Protein AF-A0A958PFR4-F1 (afdb_monomer_lite)

Secondary structure (DSSP, 8-st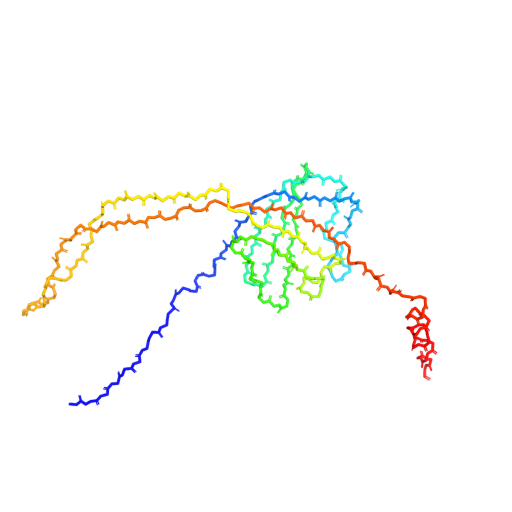ate):
-------------S---EEEEEEEEESS-EEEEETTEEEEEE-SEEEEEEEEEETTEEEEEEEESEEEEEEEE-SS-----SSEEEEE-HHHH-BSSEEEEEEEEEEEEEEEEEEEEEEEEEEETTEEEEEEEEEEEEEEEEEEEEEEEEEPPP---SSHHHHHHHHHHHTT---

pLDDT: mean 72.0, std 16.1, range [31.59, 88.44]

Sequence (175 aa):
MKKLLVGVLLLFSMGCKTTLNGVLNVVDDTQVTHNGHPLMNLSAGLFETRIEIKRQAISISVKDGSPQSVEFKTNEKIDLPENGDFRLSQSQTGLNYDIKGAIHTDREEVDRYWDWESCPISDGPYGPRWGRQRVLVVEYHTERSVSMDFVSSPVSFESQEEWNSVQRHIDGFCF

Foldseek 3Di:
DDDDDDDDDDPPPPQPFDKAKAKEAEQAFDFKDALNHTQDTDHGDIWTWMWTFGQFKIKIWTDDVDIGIDIFGFPHGDDDDPWFKDWDDCNGGSIQWIKIKTKDFPDKDKDWDWDWDWDFPDQDPVGTDIDIDIDTDIDIDTHMHMYMYTHRDPPDPVDPVVVVVVVVVVVVPDD

Structure (mmCIF, N/CA/C/O backbone):
data_AF-A0A958PFR4-F1
#
_entry.id   AF-A0A958PFR4-F1
#
loop_
_atom_site.group_PDB
_atom_site.id
_atom_site.type_symbol
_atom_site.label_atom_id
_atom_site.label_alt_id
_atom_site.label_comp_id
_atom_site.label_asym_id
_atom_site.label_entity_id
_atom_site.label_seq_id
_atom_site.pdbx_PDB_ins_code
_atom_site.Cartn_x
_atom_site.Cartn_y
_atom_site.Cartn_z
_atom_site.occupancy
_atom_site.B_iso_or_equiv
_atom_site.auth_seq_id
_atom_site.auth_comp_id
_atom_site.auth_asym_id
_atom_site.auth_atom_id
_atom_site.pdbx_PDB_model_num
ATOM 1 N N . MET A 1 1 ? 37.997 -33.759 -21.706 1.00 42.16 1 MET A N 1
ATOM 2 C CA . MET A 1 1 ? 37.576 -33.742 -20.288 1.00 42.16 1 MET A CA 1
ATOM 3 C C . MET A 1 1 ? 36.140 -33.231 -20.247 1.00 42.16 1 MET A C 1
ATOM 5 O O . MET A 1 1 ? 35.877 -32.199 -20.843 1.00 42.16 1 MET A O 1
ATOM 9 N N . LYS A 1 2 ? 35.199 -34.005 -19.688 1.00 49.62 2 LYS A N 1
ATOM 10 C CA . LYS A 1 2 ? 33.773 -33.645 -19.533 1.00 49.62 2 LYS A CA 1
ATOM 11 C C . LYS A 1 2 ? 33.499 -33.266 -18.071 1.00 49.62 2 LYS A C 1
ATOM 13 O O . LYS A 1 2 ? 34.153 -33.844 -17.204 1.00 49.62 2 LYS A O 1
ATOM 18 N N . LYS A 1 3 ? 32.429 -32.471 -17.871 1.00 42.88 3 LYS A N 1
ATOM 19 C CA . LYS A 1 3 ? 31.759 -32.008 -16.625 1.00 42.88 3 LYS A CA 1
ATOM 20 C C . LYS A 1 3 ? 32.187 -30.580 -16.218 1.00 42.88 3 LYS A C 1
ATOM 22 O O . LYS A 1 3 ? 33.366 -30.286 -16.293 1.00 42.88 3 LYS A O 1
ATOM 27 N N . LEU A 1 4 ? 31.320 -29.656 -15.795 1.00 34.28 4 LEU A N 1
ATOM 28 C CA . LEU A 1 4 ? 29.937 -29.761 -15.318 1.00 34.28 4 LEU A CA 1
ATOM 29 C C . LEU A 1 4 ? 29.240 -28.385 -15.449 1.00 34.28 4 LEU A C 1
ATOM 31 O O . LEU A 1 4 ? 29.865 -27.345 -15.282 1.00 34.28 4 LEU A O 1
ATOM 35 N N . LEU A 1 5 ? 27.950 -28.426 -15.763 1.00 47.12 5 LEU A N 1
ATOM 36 C CA . LEU A 1 5 ? 27.003 -27.330 -15.950 1.00 47.12 5 LEU A CA 1
ATOM 37 C C . LEU A 1 5 ? 26.297 -27.075 -14.607 1.00 47.12 5 LEU A C 1
ATOM 39 O O . LEU A 1 5 ? 25.553 -27.954 -14.196 1.00 47.12 5 LEU A O 1
ATOM 43 N N . VAL A 1 6 ? 26.542 -25.948 -13.923 1.00 37.56 6 VAL A N 1
ATOM 44 C CA . VAL A 1 6 ? 25.764 -25.400 -12.776 1.00 37.56 6 VAL A CA 1
ATOM 45 C C . VAL A 1 6 ? 26.184 -23.927 -12.622 1.00 37.56 6 VAL A C 1
ATOM 47 O O . VAL A 1 6 ? 27.375 -23.658 -12.603 1.00 37.56 6 VAL A O 1
ATOM 50 N N . GLY A 1 7 ? 25.346 -22.904 -12.510 1.00 32.97 7 GLY A N 1
ATOM 51 C CA . GLY A 1 7 ? 23.901 -22.806 -12.439 1.00 32.97 7 GLY A CA 1
ATOM 52 C C . GLY A 1 7 ? 23.536 -21.318 -12.405 1.00 32.97 7 GLY A C 1
ATOM 53 O O . GLY A 1 7 ? 24.246 -20.497 -11.827 1.00 32.97 7 GLY A O 1
ATOM 54 N N . VAL A 1 8 ? 22.435 -20.993 -13.073 1.00 47.47 8 VAL A N 1
ATOM 55 C CA . VAL A 1 8 ? 21.628 -19.786 -12.870 1.00 47.47 8 VAL A CA 1
ATOM 56 C C . VAL A 1 8 ? 21.349 -19.622 -11.371 1.00 47.47 8 VAL A C 1
ATOM 58 O O . VAL A 1 8 ? 20.949 -20.611 -10.769 1.00 47.47 8 VAL A O 1
ATOM 61 N N . LEU A 1 9 ? 21.504 -18.422 -10.791 1.00 31.59 9 LEU A N 1
ATOM 62 C CA . LEU A 1 9 ? 20.522 -17.844 -9.853 1.00 31.59 9 LEU A CA 1
ATOM 63 C C . LEU A 1 9 ? 20.901 -16.423 -9.371 1.00 31.59 9 LEU A C 1
ATOM 65 O O . LEU A 1 9 ? 21.830 -16.233 -8.594 1.00 31.59 9 LEU A O 1
ATOM 69 N N . LEU A 1 10 ? 20.103 -15.449 -9.820 1.00 36.94 10 LEU A N 1
ATOM 70 C CA . LEU A 1 10 ? 19.455 -14.404 -9.011 1.00 36.94 10 LEU A CA 1
ATOM 71 C C . LEU A 1 10 ? 20.284 -13.728 -7.897 1.00 36.94 10 LEU A C 1
ATOM 73 O O . LEU A 1 10 ? 20.177 -14.087 -6.728 1.00 36.94 10 LEU A O 1
ATOM 77 N N . LEU A 1 11 ? 20.968 -12.630 -8.234 1.00 34.88 11 LEU A N 1
ATOM 78 C CA . LEU A 1 11 ? 21.381 -11.600 -7.263 1.00 34.88 11 LEU A CA 1
ATOM 79 C C . LEU A 1 11 ? 20.481 -10.349 -7.320 1.00 34.88 11 LEU A C 1
ATOM 81 O O . LEU A 1 11 ? 20.916 -9.243 -7.019 1.00 34.88 11 LEU A O 1
ATOM 85 N N . PHE A 1 12 ? 19.194 -10.522 -7.636 1.00 35.22 12 PHE A N 1
ATOM 86 C CA . PHE A 1 12 ? 18.165 -9.535 -7.289 1.00 35.22 12 PHE A CA 1
ATOM 87 C C . PHE A 1 12 ? 17.681 -9.796 -5.859 1.00 35.22 12 PHE A C 1
ATOM 89 O O . PHE A 1 12 ? 16.563 -10.241 -5.625 1.00 35.22 12 PHE A O 1
ATOM 96 N N . SER A 1 13 ? 18.551 -9.559 -4.879 1.00 33.41 13 SER A N 1
ATOM 97 C CA . SER A 1 13 ? 18.154 -9.496 -3.467 1.00 33.41 13 SER A CA 1
ATOM 98 C C . SER A 1 13 ? 18.436 -8.121 -2.868 1.00 33.41 13 SER A C 1
ATOM 100 O O . SER A 1 13 ? 18.738 -8.000 -1.683 1.00 33.41 13 SER A O 1
ATOM 102 N N . MET A 1 14 ? 18.322 -7.068 -3.678 1.00 38.81 14 MET A N 1
ATOM 103 C CA . MET A 1 14 ? 17.924 -5.771 -3.148 1.00 38.81 14 MET A CA 1
ATOM 104 C C . MET A 1 14 ? 16.424 -5.872 -2.916 1.00 38.81 14 MET A C 1
ATOM 106 O O . MET A 1 14 ? 15.650 -5.850 -3.866 1.00 38.81 14 MET A O 1
ATOM 110 N N . GLY A 1 15 ? 16.021 -6.107 -1.666 1.00 44.91 15 GLY A N 1
ATOM 111 C CA . GLY A 1 15 ? 14.609 -6.114 -1.302 1.00 44.91 15 GLY A CA 1
ATOM 112 C C . GLY A 1 15 ? 14.001 -4.788 -1.735 1.00 44.91 15 GLY A C 1
ATOM 113 O O . GLY A 1 15 ? 14.316 -3.761 -1.136 1.00 44.91 15 GLY A O 1
ATOM 114 N N . CYS A 1 16 ? 13.207 -4.810 -2.808 1.00 57.12 16 CYS A N 1
ATOM 115 C CA . CYS A 1 16 ? 12.512 -3.644 -3.322 1.00 57.12 16 CYS A CA 1
ATOM 116 C C . CYS A 1 16 ? 11.706 -3.045 -2.173 1.00 57.12 16 CYS A C 1
ATOM 118 O O . CYS A 1 16 ? 10.722 -3.628 -1.717 1.00 57.12 16 CYS A O 1
ATOM 120 N N . LYS A 1 17 ? 12.168 -1.902 -1.661 1.00 66.38 17 LYS A N 1
ATOM 121 C CA . LYS A 1 17 ? 11.347 -1.048 -0.817 1.00 66.38 17 LYS A CA 1
ATOM 122 C C . LYS A 1 17 ? 10.265 -0.498 -1.737 1.00 66.38 17 LYS A C 1
ATOM 124 O O . LYS A 1 17 ? 10.522 0.431 -2.499 1.00 66.38 17 LYS A O 1
ATOM 129 N N . THR A 1 18 ? 9.079 -1.083 -1.680 1.00 75.69 18 THR A N 1
ATOM 130 C CA . THR A 1 18 ? 7.932 -0.577 -2.432 1.00 75.69 18 THR A CA 1
ATOM 131 C C . THR A 1 18 ? 7.288 0.526 -1.609 1.00 75.69 18 THR A C 1
ATOM 133 O O . THR A 1 18 ? 6.953 0.318 -0.442 1.00 75.69 18 THR A O 1
ATOM 136 N N . THR A 1 19 ? 7.172 1.715 -2.199 1.00 82.62 19 THR A N 1
ATOM 137 C CA . THR A 1 19 ? 6.469 2.853 -1.597 1.00 82.62 19 THR A CA 1
ATOM 138 C C . THR A 1 19 ? 5.269 3.176 -2.471 1.00 82.62 19 THR A C 1
ATOM 140 O O . THR A 1 19 ? 5.438 3.406 -3.665 1.00 82.62 19 THR A O 1
ATOM 143 N N . LEU A 1 20 ? 4.078 3.173 -1.880 1.00 82.94 20 LEU A N 1
ATOM 144 C CA . LEU A 1 20 ? 2.814 3.476 -2.548 1.00 82.94 20 LEU A CA 1
ATOM 145 C C . LEU A 1 20 ? 2.202 4.695 -1.865 1.00 82.94 20 LEU A C 1
ATOM 147 O O . LEU A 1 20 ? 2.102 4.725 -0.639 1.00 82.94 20 LEU A O 1
ATOM 151 N N . ASN A 1 21 ? 1.822 5.706 -2.641 1.00 86.88 21 ASN A N 1
ATOM 152 C CA . ASN A 1 21 ? 1.059 6.845 -2.129 1.00 86.88 21 ASN A CA 1
ATOM 153 C C . ASN A 1 21 ? -0.411 6.654 -2.501 1.00 86.88 21 ASN A C 1
ATOM 155 O O . ASN A 1 21 ? -0.717 6.000 -3.496 1.00 86.88 21 ASN A O 1
ATOM 159 N N . GLY A 1 22 ? -1.326 7.224 -1.730 1.00 86.56 22 GLY A N 1
ATOM 160 C CA . GLY A 1 22 ? -2.734 7.070 -2.035 1.00 86.56 22 GLY A CA 1
ATOM 161 C C . GLY A 1 22 ? -3.667 7.659 -0.998 1.00 86.56 22 GLY A C 1
ATOM 162 O O . GLY A 1 22 ? -3.311 8.619 -0.312 1.00 86.56 22 GLY A O 1
ATOM 163 N N . VAL A 1 23 ? -4.863 7.081 -0.895 1.00 86.38 23 VAL A N 1
ATOM 164 C CA . VAL A 1 23 ? -5.926 7.562 -0.006 1.00 86.38 23 VAL A CA 1
ATOM 165 C C . VAL A 1 23 ? -6.384 6.443 0.922 1.00 86.38 23 VAL A C 1
ATOM 167 O O . VAL A 1 23 ? -6.696 5.340 0.477 1.00 86.38 23 VAL A O 1
ATOM 170 N N . LEU A 1 24 ? -6.425 6.747 2.216 1.00 85.88 24 LEU A N 1
ATOM 171 C CA . LEU A 1 24 ? -7.035 5.912 3.241 1.00 85.88 24 LEU A CA 1
ATOM 172 C C . LEU A 1 24 ? -8.397 6.503 3.593 1.00 85.88 24 LEU A C 1
ATOM 174 O O . LEU A 1 24 ? -8.486 7.671 3.973 1.00 85.88 24 LEU A O 1
ATOM 178 N N . ASN A 1 25 ? -9.436 5.690 3.487 1.00 87.25 25 ASN A N 1
ATOM 179 C CA . ASN A 1 25 ? -10.781 6.047 3.895 1.00 87.25 25 ASN A CA 1
ATOM 180 C C . ASN A 1 25 ? -11.120 5.366 5.227 1.00 87.25 25 ASN A C 1
ATOM 182 O O . ASN A 1 25 ? -10.978 4.153 5.393 1.00 87.25 25 ASN A O 1
ATOM 186 N N . VAL A 1 26 ? -11.533 6.173 6.199 1.00 84.94 26 VAL A N 1
ATOM 187 C CA . VAL A 1 26 ? -11.916 5.735 7.541 1.00 84.94 26 VAL A CA 1
ATOM 188 C C . VAL A 1 26 ? -13.390 6.055 7.715 1.00 84.94 26 VAL A C 1
ATOM 190 O O . VAL A 1 26 ? -13.781 7.219 7.725 1.00 84.94 26 VAL A O 1
ATOM 193 N N . VAL A 1 27 ? -14.212 5.013 7.817 1.00 80.88 27 VAL A N 1
ATOM 194 C CA . VAL A 1 27 ? -15.673 5.160 7.884 1.00 80.88 27 VAL A CA 1
ATOM 195 C C . VAL A 1 27 ? -16.120 5.663 9.257 1.00 80.88 27 VAL A C 1
ATOM 197 O O . VAL A 1 27 ? -16.962 6.552 9.329 1.00 80.88 27 VAL A O 1
ATOM 200 N N . ASP A 1 28 ? -15.512 5.139 10.324 1.00 79.56 28 ASP A N 1
ATOM 201 C CA . ASP A 1 28 ? -15.849 5.440 11.717 1.00 79.56 28 ASP A CA 1
ATOM 202 C C . ASP A 1 28 ? -14.586 5.750 12.530 1.00 79.56 28 ASP A C 1
ATOM 204 O O . ASP A 1 28 ? -13.514 5.200 12.255 1.00 79.56 28 ASP A O 1
ATOM 208 N N . ASP A 1 29 ? -14.719 6.585 13.567 1.00 84.00 29 ASP A N 1
ATOM 209 C CA . ASP A 1 29 ? -13.629 6.903 14.496 1.00 84.00 29 ASP A CA 1
ATOM 210 C C . ASP A 1 29 ? -12.996 5.615 15.046 1.00 84.00 29 ASP A C 1
ATOM 212 O O . ASP A 1 29 ? -13.640 4.802 15.714 1.00 84.00 29 ASP A O 1
ATOM 216 N N . THR A 1 30 ? -11.712 5.427 14.754 1.00 83.94 30 THR A N 1
ATOM 217 C CA . THR A 1 30 ? -11.020 4.152 14.921 1.00 83.94 30 THR A CA 1
ATOM 218 C C . THR A 1 30 ? -9.698 4.327 15.662 1.00 83.94 30 THR A C 1
ATOM 220 O O . THR A 1 30 ? -8.848 5.140 15.299 1.00 83.94 30 THR A O 1
ATOM 223 N N . GLN A 1 31 ? -9.479 3.490 16.679 1.00 87.88 31 GLN A N 1
ATOM 224 C CA . GLN A 1 31 ? -8.176 3.318 17.319 1.00 87.88 31 GLN A CA 1
ATOM 225 C C . GLN A 1 31 ? -7.491 2.056 16.790 1.00 87.88 31 GLN A C 1
ATOM 227 O O . GLN A 1 31 ? -7.902 0.930 17.092 1.00 87.88 31 GLN A O 1
ATOM 232 N N . VAL A 1 32 ? -6.415 2.246 16.030 1.00 84.19 32 VAL A N 1
ATOM 233 C CA . VAL A 1 32 ? -5.560 1.158 15.555 1.00 84.19 32 VAL A CA 1
ATOM 234 C C . VAL A 1 32 ? -4.681 0.702 16.713 1.00 84.19 32 VAL A C 1
ATOM 236 O O . VAL A 1 32 ? -3.912 1.486 17.280 1.00 84.19 32 VAL A O 1
ATOM 239 N N . THR A 1 33 ? -4.786 -0.576 17.061 1.00 81.94 33 THR A N 1
ATOM 240 C CA . THR A 1 33 ? -3.975 -1.213 18.100 1.00 81.94 33 THR A CA 1
ATOM 241 C C . THR A 1 33 ? -3.175 -2.369 17.514 1.00 81.94 33 THR A C 1
ATOM 243 O O . THR A 1 33 ? -3.596 -3.006 16.550 1.00 81.94 33 THR A O 1
ATOM 246 N N . HIS A 1 34 ? -2.021 -2.654 18.110 1.00 79.88 34 HIS A N 1
ATOM 247 C CA . HIS A 1 34 ? -1.209 -3.829 17.801 1.00 79.88 34 HIS A CA 1
ATOM 248 C C . HIS A 1 34 ? -0.894 -4.553 19.103 1.00 79.88 34 HIS A C 1
ATOM 250 O O . HIS A 1 34 ? -0.347 -3.951 20.032 1.00 79.88 34 HIS A O 1
ATOM 256 N N . ASN A 1 35 ? -1.272 -5.829 19.193 1.00 75.38 35 ASN A N 1
ATOM 257 C CA . ASN A 1 35 ? -1.179 -6.613 20.431 1.00 75.38 35 ASN A CA 1
ATOM 258 C C . ASN A 1 35 ? -1.780 -5.886 21.658 1.00 75.38 35 ASN A C 1
ATOM 260 O O . ASN A 1 35 ? -1.218 -5.928 22.749 1.00 75.38 35 ASN A O 1
ATOM 264 N N . GLY A 1 36 ? -2.897 -5.172 21.472 1.00 75.56 36 GLY A N 1
ATOM 265 C CA . GLY A 1 36 ? -3.596 -4.443 22.539 1.00 75.56 36 GLY A CA 1
ATOM 266 C C . GLY A 1 36 ? -3.001 -3.081 22.918 1.00 75.56 36 GLY A C 1
ATOM 267 O O . GLY A 1 36 ? -3.576 -2.387 23.754 1.00 75.56 36 GLY A O 1
ATOM 268 N N . HIS A 1 37 ? -1.893 -2.659 22.302 1.00 76.94 37 HIS A N 1
ATOM 269 C CA . HIS A 1 37 ? -1.318 -1.332 22.522 1.00 76.94 37 HIS A CA 1
ATOM 270 C C . HIS A 1 37 ? -1.797 -0.338 21.454 1.00 76.94 37 HIS A C 1
ATOM 272 O O . HIS A 1 37 ? -1.716 -0.660 20.264 1.00 76.94 37 HIS A O 1
ATOM 278 N N . PRO A 1 38 ? -2.275 0.861 21.838 1.00 81.25 38 PRO A N 1
ATOM 279 C CA . PRO A 1 38 ? -2.713 1.875 20.884 1.00 81.25 38 PRO A CA 1
ATOM 280 C C . PRO A 1 38 ? -1.524 2.418 20.091 1.00 81.25 38 PRO A C 1
ATOM 282 O O . PRO A 1 38 ? -0.516 2.815 20.673 1.00 81.25 38 PRO A O 1
ATOM 285 N N . LEU A 1 39 ? -1.654 2.432 18.763 1.00 83.31 39 LEU A N 1
ATOM 286 C CA . LEU A 1 39 ? -0.632 2.941 17.846 1.00 83.31 39 LEU A CA 1
ATOM 287 C C . LEU A 1 39 ? -1.057 4.235 17.149 1.00 83.31 39 LEU A C 1
ATOM 289 O O . LEU A 1 39 ? -0.226 5.116 16.950 1.00 83.31 39 LEU A O 1
ATOM 293 N N . MET A 1 40 ? -2.328 4.349 16.765 1.00 85.75 40 MET A N 1
ATOM 294 C CA . MET A 1 40 ? -2.835 5.471 15.974 1.00 85.75 40 MET A CA 1
ATOM 295 C C . MET A 1 40 ? -4.321 5.680 16.265 1.00 85.75 40 MET A C 1
ATOM 297 O O . MET A 1 40 ? -5.063 4.706 16.396 1.00 85.75 40 MET A O 1
ATOM 301 N N . ASN A 1 41 ? -4.751 6.938 16.345 1.00 87.19 41 ASN A N 1
ATOM 302 C CA . ASN A 1 41 ? -6.165 7.298 16.426 1.00 87.19 41 ASN A CA 1
ATOM 303 C C . ASN A 1 41 ? -6.532 8.052 15.149 1.00 87.19 41 ASN A C 1
ATOM 305 O O . ASN A 1 41 ? -5.917 9.075 14.842 1.00 87.19 41 ASN A O 1
ATOM 309 N N . LEU A 1 42 ? -7.523 7.539 14.430 1.00 85.31 42 LEU A N 1
ATOM 310 C CA . LEU A 1 42 ? -8.027 8.113 13.191 1.00 85.31 42 LEU A CA 1
ATOM 311 C C . LEU A 1 42 ? -9.488 8.496 13.387 1.00 85.31 42 LEU A C 1
ATOM 313 O O . LEU A 1 42 ? -10.290 7.671 13.822 1.00 85.31 42 LEU A O 1
ATOM 317 N N . SER A 1 43 ? -9.825 9.740 13.076 1.00 87.25 43 SER A N 1
ATOM 318 C CA . SER A 1 43 ? -11.216 10.159 12.939 1.00 87.25 43 SER A CA 1
ATOM 319 C C . SER A 1 43 ? -11.805 9.633 11.631 1.00 87.25 43 SER A C 1
ATOM 321 O O . SER A 1 43 ? -11.075 9.304 10.693 1.00 87.25 43 SER A O 1
ATOM 323 N N . ALA A 1 44 ? -13.131 9.566 11.554 1.00 86.19 44 ALA A N 1
ATOM 324 C CA . ALA A 1 44 ? -13.821 9.310 10.300 1.00 86.19 44 ALA A CA 1
ATOM 325 C C . ALA A 1 44 ? -13.454 10.383 9.257 1.00 86.19 44 ALA A C 1
ATOM 327 O O . ALA A 1 44 ? -13.556 11.587 9.515 1.00 86.19 44 ALA A O 1
ATOM 328 N 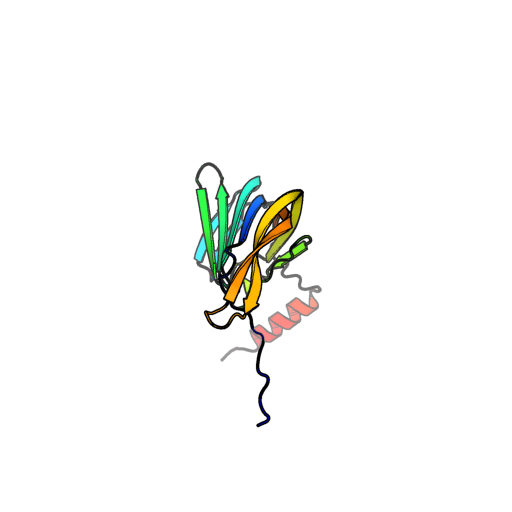N . GLY A 1 45 ? -13.024 9.953 8.071 1.00 86.88 45 GLY A N 1
ATOM 329 C CA . GLY A 1 45 ? -12.564 10.858 7.026 1.00 86.88 45 GLY A CA 1
ATOM 330 C C . GLY A 1 45 ? -11.696 10.210 5.953 1.00 86.88 45 GLY A C 1
ATOM 331 O O . GLY A 1 45 ? -11.385 9.020 5.980 1.00 86.88 45 GLY A O 1
ATOM 332 N N . LEU A 1 46 ? -11.307 11.040 4.986 1.00 86.81 46 LEU A N 1
ATOM 333 C CA . LEU A 1 46 ? -10.373 10.693 3.920 1.00 86.81 46 LEU A CA 1
ATOM 334 C C . LEU A 1 46 ? -9.007 11.291 4.230 1.00 86.81 46 LEU A C 1
ATOM 336 O O . LEU A 1 46 ? -8.896 12.492 4.480 1.00 86.81 46 LEU A O 1
ATOM 340 N N . PHE A 1 47 ? -7.968 10.471 4.131 1.00 85.25 47 PHE A N 1
ATOM 341 C CA . PHE A 1 47 ? -6.608 10.881 4.432 1.00 85.25 47 PHE A CA 1
ATOM 342 C C . PHE A 1 47 ? -5.647 10.560 3.297 1.00 85.25 47 PHE A C 1
ATOM 344 O O . PHE A 1 47 ? -5.701 9.483 2.703 1.00 85.25 47 PHE A O 1
ATOM 351 N N . GLU A 1 48 ? -4.694 11.460 3.055 1.00 86.94 48 GLU A N 1
ATOM 352 C CA . GLU A 1 48 ? -3.512 11.125 2.263 1.00 86.94 48 GLU A CA 1
ATOM 353 C C . GLU A 1 48 ? -2.699 10.073 3.025 1.00 86.94 48 GLU A C 1
ATOM 355 O O . GLU A 1 48 ? -2.307 10.288 4.179 1.00 86.94 48 GLU A O 1
ATOM 360 N N . THR A 1 49 ? -2.432 8.941 2.375 1.00 85.75 49 THR A N 1
ATOM 361 C CA . THR A 1 49 ? -1.655 7.849 2.954 1.00 85.75 49 THR A CA 1
ATOM 362 C C . THR A 1 49 ? -0.418 7.515 2.131 1.00 85.75 49 THR A C 1
ATOM 364 O O . THR A 1 49 ? -0.382 7.659 0.908 1.00 85.75 49 THR A O 1
ATOM 367 N N . ARG A 1 50 ? 0.622 7.057 2.824 1.00 87.88 50 ARG A N 1
ATOM 368 C CA . ARG A 1 50 ? 1.813 6.455 2.233 1.00 87.88 50 ARG A CA 1
ATOM 369 C C . ARG A 1 50 ? 2.067 5.112 2.897 1.00 87.88 50 ARG A C 1
ATOM 371 O O . ARG A 1 50 ? 2.266 5.057 4.109 1.00 87.88 50 ARG A O 1
ATOM 378 N N . ILE A 1 51 ? 2.136 4.061 2.090 1.00 84.00 51 ILE A N 1
ATOM 379 C CA . ILE A 1 51 ? 2.519 2.719 2.518 1.00 84.00 51 ILE A CA 1
ATOM 380 C C . ILE A 1 51 ? 3.968 2.470 2.116 1.00 84.00 51 ILE A C 1
ATOM 382 O O . ILE A 1 51 ? 4.325 2.593 0.944 1.00 84.00 51 ILE A O 1
ATOM 386 N N . GLU A 1 52 ? 4.794 2.061 3.069 1.00 85.69 52 GLU A N 1
ATOM 387 C CA . GLU A 1 52 ? 6.109 1.488 2.803 1.00 85.69 52 GLU A CA 1
ATOM 388 C C . GLU A 1 52 ? 6.118 0.009 3.170 1.00 85.69 52 GLU A C 1
ATOM 390 O O . GLU A 1 52 ? 5.787 -0.359 4.296 1.00 85.69 52 GLU A O 1
ATOM 395 N N . ILE A 1 53 ? 6.558 -0.842 2.245 1.00 80.12 53 ILE A N 1
ATOM 396 C CA . ILE A 1 53 ? 6.628 -2.288 2.461 1.00 80.12 53 ILE A CA 1
ATOM 397 C C . ILE A 1 53 ? 8.081 -2.728 2.412 1.00 80.12 53 ILE A C 1
ATOM 399 O O . ILE A 1 53 ? 8.805 -2.482 1.444 1.00 80.12 53 ILE A O 1
ATOM 403 N N . LYS A 1 54 ? 8.509 -3.394 3.482 1.00 80.56 54 LYS A N 1
ATOM 404 C CA . LYS A 1 54 ? 9.859 -3.923 3.665 1.00 80.56 54 LYS A CA 1
ATOM 405 C C . LYS A 1 54 ? 9.773 -5.386 4.081 1.00 80.56 54 LYS A C 1
ATOM 407 O O . LYS A 1 54 ? 9.740 -5.663 5.269 1.00 80.56 54 LYS A O 1
ATOM 412 N N . ARG A 1 55 ? 9.795 -6.328 3.134 1.00 77.50 55 ARG A N 1
ATOM 413 C CA . ARG A 1 55 ? 9.837 -7.800 3.338 1.00 77.50 55 ARG A CA 1
ATOM 414 C C . ARG A 1 55 ? 8.786 -8.389 4.311 1.00 77.50 55 ARG A C 1
ATOM 416 O O . ARG A 1 55 ? 7.918 -9.123 3.862 1.00 77.50 55 ARG A O 1
ATOM 423 N N . GLN A 1 56 ? 8.896 -8.125 5.612 1.00 82.25 56 GLN A N 1
ATOM 424 C CA . GLN A 1 56 ? 8.005 -8.554 6.704 1.00 82.25 56 GLN A CA 1
ATOM 425 C C . GLN A 1 56 ? 7.575 -7.378 7.606 1.00 82.25 56 GLN A C 1
ATOM 427 O O . GLN A 1 56 ? 7.231 -7.565 8.768 1.00 82.25 56 GLN A O 1
ATOM 432 N N . ALA A 1 57 ? 7.676 -6.143 7.122 1.00 83.88 57 ALA A N 1
ATOM 433 C CA . ALA A 1 57 ? 7.251 -4.950 7.836 1.00 83.88 57 ALA A CA 1
ATOM 434 C C . ALA A 1 57 ? 6.476 -4.033 6.891 1.00 83.88 57 ALA A C 1
ATOM 436 O O . ALA A 1 57 ? 6.893 -3.828 5.747 1.00 83.88 57 ALA A O 1
ATOM 437 N N . ILE A 1 58 ? 5.373 -3.480 7.386 1.00 84.25 58 ILE A N 1
ATOM 438 C CA . ILE A 1 58 ? 4.619 -2.421 6.720 1.00 84.25 58 ILE A CA 1
ATOM 439 C C . ILE A 1 58 ? 4.675 -1.184 7.604 1.00 84.25 58 ILE A C 1
ATOM 441 O O . ILE A 1 58 ? 4.438 -1.262 8.809 1.00 84.25 58 ILE A O 1
ATOM 445 N N . SER A 1 59 ? 4.935 -0.037 6.985 1.00 87.94 59 SER A N 1
ATOM 446 C CA . SER A 1 59 ? 4.668 1.264 7.578 1.00 87.94 59 SER A CA 1
ATOM 447 C C . SER A 1 59 ? 3.530 1.948 6.830 1.00 87.94 59 SER A C 1
ATOM 449 O O . SER A 1 59 ? 3.585 2.063 5.609 1.00 87.94 59 SER A O 1
ATOM 451 N N . ILE A 1 60 ? 2.505 2.393 7.551 1.00 86.62 60 ILE A N 1
ATOM 452 C CA . ILE A 1 60 ? 1.403 3.203 7.026 1.00 86.62 60 ILE A CA 1
ATOM 453 C C . ILE A 1 60 ? 1.531 4.581 7.658 1.00 86.62 60 ILE A C 1
ATOM 455 O O . ILE A 1 60 ? 1.450 4.730 8.875 1.00 86.62 60 ILE A O 1
ATOM 459 N N . SER A 1 61 ? 1.755 5.592 6.829 1.00 88.44 61 SER A N 1
ATOM 460 C CA . SER A 1 61 ? 1.759 6.993 7.236 1.00 88.44 61 SER A CA 1
ATOM 461 C C . SER A 1 61 ? 0.470 7.647 6.771 1.00 88.44 61 SER A C 1
ATOM 463 O O . SER A 1 61 ? 0.067 7.458 5.626 1.00 88.44 61 SER A O 1
ATOM 465 N N . VAL A 1 62 ? -0.161 8.414 7.648 1.00 86.75 62 VAL A N 1
ATOM 466 C CA . VAL A 1 62 ? -1.408 9.135 7.404 1.00 86.75 62 VAL A CA 1
ATOM 467 C C . VAL A 1 62 ? -1.170 10.607 7.724 1.00 86.75 62 VAL A C 1
ATOM 469 O O . VAL A 1 62 ? -0.567 10.944 8.748 1.00 86.75 62 VAL A O 1
ATOM 472 N N . LYS A 1 63 ? -1.599 11.497 6.831 1.00 81.94 63 LYS A N 1
ATOM 473 C CA . LYS A 1 63 ? -1.433 12.941 7.003 1.00 81.94 63 LYS A CA 1
ATOM 474 C C . LYS A 1 63 ? -2.770 13.573 7.388 1.00 81.94 63 LYS A C 1
ATOM 476 O O . LYS A 1 63 ? -3.596 13.838 6.523 1.00 81.94 63 LYS A O 1
ATOM 481 N N . ASP A 1 64 ? -2.940 13.834 8.683 1.00 69.38 64 ASP A N 1
ATOM 482 C CA . ASP A 1 64 ? -4.147 14.440 9.261 1.00 69.38 64 ASP A CA 1
ATOM 483 C C . ASP A 1 64 ? -3.801 15.634 10.160 1.00 69.38 64 ASP A C 1
ATOM 485 O O . ASP A 1 64 ? -3.786 15.527 11.386 1.00 69.38 64 ASP A O 1
ATOM 489 N N . GLY A 1 65 ? -3.406 16.760 9.553 1.00 69.62 65 GLY A N 1
ATOM 490 C CA . GLY A 1 65 ? -2.931 17.966 10.255 1.00 69.62 65 GLY A CA 1
ATOM 491 C C . GLY A 1 65 ? -1.586 17.784 10.985 1.00 69.62 65 GLY A C 1
ATOM 492 O O . GLY A 1 65 ? -0.670 18.586 10.813 1.00 69.62 65 GLY A O 1
ATOM 493 N N . SER A 1 66 ? -1.438 16.689 11.729 1.00 71.31 66 SER A N 1
ATOM 494 C CA . SER A 1 66 ? -0.223 16.099 12.272 1.00 71.31 66 SER A CA 1
ATOM 495 C C . SER A 1 66 ? 0.054 14.755 11.573 1.00 71.31 66 SER A C 1
ATOM 497 O O . SER A 1 66 ? -0.864 13.952 11.394 1.00 71.31 66 SER A O 1
ATOM 499 N N . PRO A 1 67 ? 1.293 14.489 11.129 1.00 74.56 67 PRO A N 1
ATOM 500 C CA . PRO A 1 67 ? 1.636 13.203 10.537 1.00 74.56 67 PRO A CA 1
ATOM 501 C C . PRO A 1 67 ? 1.604 12.112 11.613 1.00 74.56 67 PRO A C 1
ATOM 503 O O . PRO A 1 67 ? 2.361 12.172 12.582 1.00 74.56 67 PRO A O 1
ATOM 506 N N . GLN A 1 68 ? 0.749 11.109 11.423 1.00 82.75 68 GLN A N 1
ATOM 507 C CA . GLN A 1 68 ? 0.735 9.892 12.229 1.00 82.75 68 GLN A CA 1
ATOM 508 C C . GLN A 1 68 ? 1.293 8.745 11.384 1.00 82.75 68 GLN A C 1
ATOM 510 O O . GLN A 1 68 ? 0.982 8.624 10.200 1.00 82.75 68 GLN A O 1
ATOM 515 N N . SER A 1 69 ? 2.116 7.881 11.971 1.00 84.62 69 SER A N 1
ATOM 516 C CA . SER A 1 69 ? 2.644 6.704 11.279 1.00 84.62 69 SER A CA 1
ATOM 517 C C . SER A 1 69 ? 2.572 5.482 12.172 1.00 84.62 69 SER A C 1
ATOM 519 O O . SER A 1 69 ? 2.960 5.548 13.336 1.00 84.62 69 SER A O 1
ATOM 521 N N . VAL A 1 70 ? 2.141 4.364 11.604 1.00 83.88 70 VAL A N 1
ATOM 522 C CA . VAL A 1 70 ? 2.158 3.058 12.250 1.00 83.88 70 VAL A CA 1
ATOM 523 C C . VAL A 1 70 ? 3.130 2.154 11.505 1.00 83.88 70 VAL A C 1
ATOM 525 O O . VAL A 1 70 ? 3.092 2.079 10.282 1.00 83.88 70 VAL A O 1
ATOM 528 N N . GLU A 1 71 ? 4.022 1.483 12.227 1.00 85.75 71 GLU A N 1
ATOM 529 C CA . GLU A 1 71 ? 4.866 0.420 11.680 1.00 85.75 71 GLU A CA 1
ATOM 530 C C . GLU A 1 71 ? 4.557 -0.873 12.426 1.00 85.75 71 GLU A C 1
ATOM 532 O O . GLU A 1 71 ? 4.579 -0.913 13.656 1.00 85.75 71 GLU A O 1
ATOM 537 N N . PHE A 1 72 ? 4.262 -1.931 11.679 1.00 80.94 72 PHE A N 1
ATOM 538 C CA . PHE A 1 72 ? 3.989 -3.251 12.229 1.00 80.94 72 PHE A CA 1
ATOM 539 C C . PHE A 1 72 ? 4.724 -4.319 11.423 1.00 80.94 72 PHE A C 1
ATOM 541 O O . PHE A 1 72 ? 5.001 -4.166 10.229 1.00 80.94 72 PHE A O 1
ATOM 548 N N . LYS A 1 73 ? 5.083 -5.404 12.111 1.00 82.25 73 LYS A N 1
ATOM 549 C CA . LYS A 1 73 ? 5.736 -6.561 11.502 1.00 82.25 73 LYS A CA 1
ATOM 550 C C . LYS A 1 73 ? 4.704 -7.635 11.239 1.00 82.25 73 LYS A C 1
ATOM 552 O O . LYS A 1 73 ? 3.842 -7.879 12.074 1.00 82.25 73 LYS A O 1
ATOM 557 N N . THR A 1 74 ? 4.838 -8.299 10.108 1.00 79.94 74 THR A N 1
ATOM 558 C CA . THR A 1 74 ? 3.995 -9.428 9.745 1.00 79.94 74 THR A CA 1
ATOM 559 C C . THR A 1 74 ? 4.718 -10.735 9.992 1.00 79.94 74 THR A C 1
ATOM 561 O O . THR A 1 74 ? 5.940 -10.833 9.862 1.00 79.94 74 THR A O 1
ATOM 564 N N . ASN A 1 75 ? 3.949 -11.759 10.353 1.00 76.31 75 ASN A N 1
ATOM 565 C CA . ASN A 1 75 ? 4.490 -13.098 10.595 1.00 76.31 75 ASN A CA 1
ATOM 566 C C . ASN A 1 75 ? 5.006 -13.739 9.296 1.00 76.31 75 ASN A C 1
ATOM 568 O O . ASN A 1 75 ? 5.963 -14.513 9.299 1.00 76.31 75 ASN A O 1
ATOM 572 N N . GLU A 1 76 ? 4.394 -13.369 8.172 1.00 78.56 76 GLU A N 1
ATOM 573 C CA . GLU A 1 76 ? 4.685 -13.890 6.842 1.00 78.56 76 GLU A CA 1
ATOM 574 C C . GLU A 1 76 ? 5.180 -12.782 5.909 1.00 78.56 76 GLU A C 1
ATOM 576 O O . GLU A 1 76 ? 5.015 -11.587 6.172 1.00 78.56 76 GLU A O 1
ATOM 581 N N . LYS A 1 77 ? 5.823 -13.185 4.809 1.00 76.94 77 LYS A N 1
ATOM 582 C CA . LYS A 1 77 ? 6.191 -12.260 3.736 1.00 76.94 77 LYS A CA 1
ATOM 583 C C . LYS A 1 77 ? 4.910 -11.749 3.078 1.00 76.94 77 LYS A C 1
ATOM 585 O O . LYS A 1 77 ? 4.066 -12.548 2.687 1.00 76.94 77 LYS A O 1
ATOM 590 N N . ILE A 1 78 ? 4.800 -10.435 2.928 1.00 74.31 78 ILE A N 1
ATOM 591 C CA . ILE A 1 78 ? 3.678 -9.816 2.223 1.00 74.31 78 ILE A CA 1
ATOM 592 C C . ILE A 1 78 ? 4.084 -9.593 0.778 1.00 74.31 78 ILE A C 1
ATOM 594 O O . ILE A 1 78 ? 5.017 -8.836 0.507 1.00 74.31 78 ILE A O 1
ATOM 598 N N . ASP A 1 79 ? 3.353 -10.228 -0.126 1.00 71.19 79 ASP A N 1
ATOM 599 C CA . ASP A 1 79 ? 3.424 -9.962 -1.555 1.00 71.19 79 ASP A CA 1
ATOM 600 C C . ASP A 1 79 ? 2.125 -9.254 -1.957 1.00 71.19 79 ASP A C 1
ATOM 602 O O . ASP A 1 79 ? 1.057 -9.863 -1.991 1.00 71.19 79 ASP A O 1
ATOM 606 N N . LEU A 1 80 ? 2.209 -7.942 -2.195 1.00 78.62 80 LEU A N 1
ATOM 607 C CA . LEU A 1 80 ? 1.097 -7.191 -2.775 1.00 78.62 80 LEU A CA 1
ATOM 608 C C . LEU A 1 80 ? 1.058 -7.398 -4.295 1.00 78.62 80 LEU A C 1
ATOM 610 O O . LEU A 1 80 ? 2.121 -7.517 -4.914 1.00 78.62 80 LEU A O 1
ATOM 614 N N . PRO A 1 81 ? -0.140 -7.425 -4.904 1.00 78.62 81 PRO A N 1
ATOM 615 C CA . PRO A 1 81 ? -0.263 -7.516 -6.350 1.00 78.62 81 PRO A CA 1
ATOM 616 C C . PRO A 1 81 ? 0.325 -6.269 -7.019 1.00 78.62 81 PRO A C 1
ATOM 618 O O . PRO A 1 81 ? 0.348 -5.182 -6.445 1.00 78.62 81 PRO A O 1
ATOM 621 N N . GLU A 1 82 ? 0.787 -6.407 -8.261 1.00 74.00 82 GLU A N 1
ATOM 622 C CA . GLU A 1 82 ? 1.247 -5.247 -9.035 1.00 74.00 82 GLU A CA 1
ATOM 623 C C . GLU A 1 82 ? 0.100 -4.288 -9.384 1.00 74.00 82 GLU A C 1
ATOM 625 O O . GLU A 1 82 ? 0.325 -3.084 -9.476 1.00 74.00 82 GLU A O 1
ATOM 630 N N . ASN A 1 83 ? -1.108 -4.829 -9.557 1.00 80.62 83 ASN A N 1
ATOM 631 C CA . ASN A 1 83 ? -2.359 -4.121 -9.808 1.00 80.62 83 ASN A CA 1
ATOM 632 C C . ASN A 1 83 ? -3.524 -5.005 -9.323 1.00 80.62 83 ASN A C 1
ATOM 634 O O . ASN A 1 83 ? -3.462 -6.230 -9.467 1.00 80.62 83 ASN A O 1
ATOM 638 N N . GLY A 1 84 ? -4.572 -4.398 -8.771 1.00 84.81 84 GLY A N 1
ATOM 639 C CA . GLY A 1 84 ? -5.766 -5.085 -8.275 1.00 84.81 84 GLY A CA 1
ATOM 640 C C . GLY A 1 84 ? -5.896 -5.114 -6.753 1.00 84.81 84 GLY A C 1
ATOM 641 O O . GLY A 1 84 ? -5.171 -4.432 -6.024 1.00 84.81 84 GLY A O 1
ATOM 642 N N . ASP A 1 85 ? -6.862 -5.903 -6.290 1.00 86.81 85 ASP A N 1
ATOM 643 C CA . ASP A 1 85 ? -7.289 -5.927 -4.893 1.00 86.81 85 ASP A CA 1
ATOM 644 C C . ASP A 1 85 ? -6.337 -6.729 -4.000 1.00 86.81 85 ASP A C 1
ATOM 646 O O . ASP A 1 85 ? -5.814 -7.780 -4.382 1.00 86.81 85 ASP A O 1
ATOM 650 N N . PHE A 1 86 ? -6.169 -6.272 -2.762 1.00 86.00 86 PHE A N 1
ATOM 651 C CA . PHE A 1 86 ? -5.453 -6.990 -1.717 1.00 86.00 86 PHE A CA 1
ATOM 652 C C . PHE A 1 86 ? -6.204 -6.951 -0.385 1.00 86.00 86 PHE A C 1
ATOM 654 O O . PHE A 1 86 ? -6.998 -6.053 -0.091 1.00 86.00 86 PHE A O 1
ATOM 661 N N . ARG A 1 87 ? -5.912 -7.944 0.457 1.00 88.06 87 ARG A N 1
ATOM 662 C CA . ARG A 1 87 ? -6.394 -8.023 1.836 1.00 88.06 87 ARG A CA 1
ATOM 663 C C . ARG A 1 87 ? -5.282 -8.542 2.733 1.00 88.06 87 ARG A C 1
ATOM 665 O O . ARG A 1 87 ? -4.677 -9.563 2.422 1.00 88.06 87 ARG A O 1
ATOM 672 N N . LEU A 1 88 ? -5.061 -7.861 3.850 1.00 84.75 88 LEU A N 1
ATOM 673 C CA . LEU A 1 88 ? -4.191 -8.301 4.934 1.00 84.75 88 LEU A CA 1
ATOM 674 C C . LEU A 1 88 ? -5.056 -8.505 6.173 1.00 84.75 88 LEU A C 1
ATOM 676 O O . LEU A 1 88 ? -5.701 -7.564 6.640 1.00 84.75 88 LEU A O 1
ATOM 680 N N . SER A 1 89 ? -5.104 -9.730 6.682 1.00 85.94 89 SER A N 1
ATOM 681 C CA . SER A 1 89 ? -5.932 -10.049 7.844 1.00 85.94 89 SER A CA 1
ATOM 682 C C . SER A 1 89 ? -5.277 -9.623 9.157 1.00 85.94 89 SER A C 1
ATOM 684 O O . SER A 1 89 ? -4.050 -9.552 9.256 1.00 85.94 89 SER A O 1
ATOM 686 N N . GLN A 1 90 ? -6.082 -9.454 10.207 1.00 86.50 90 GLN A N 1
ATOM 687 C CA . GLN A 1 90 ? -5.602 -9.266 11.587 1.00 86.50 90 GLN A CA 1
ATOM 688 C C . GLN A 1 90 ? -4.533 -10.296 11.996 1.00 86.50 90 GLN A C 1
ATOM 690 O O . GLN A 1 90 ? -3.529 -9.953 12.612 1.00 86.50 90 GLN A O 1
ATOM 695 N N . SER A 1 91 ? -4.703 -11.568 11.615 1.00 84.44 91 SER A N 1
ATOM 696 C CA . SER A 1 91 ? -3.741 -12.641 11.918 1.00 84.44 91 SER A CA 1
ATOM 697 C C . SER A 1 91 ? -2.382 -12.464 11.231 1.00 84.44 91 SER A C 1
ATOM 699 O O . SER A 1 91 ? -1.358 -12.902 11.760 1.00 84.44 91 SER A O 1
ATOM 701 N N . GLN A 1 92 ? -2.358 -11.820 10.063 1.00 81.12 92 GLN A N 1
ATOM 702 C CA . GLN A 1 92 ? -1.131 -11.523 9.326 1.00 81.12 92 GLN A CA 1
ATOM 703 C C . GLN A 1 92 ? -0.444 -10.262 9.854 1.00 81.12 92 GLN A C 1
ATOM 705 O O . GLN A 1 92 ? 0.786 -10.211 9.884 1.00 81.12 92 GLN A O 1
ATOM 71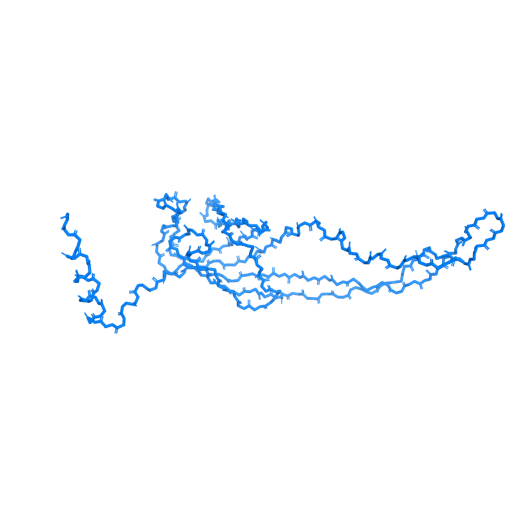0 N N . THR A 1 93 ? -1.226 -9.256 10.257 1.00 79.94 93 THR A N 1
ATOM 711 C CA . THR A 1 93 ? -0.739 -7.917 10.623 1.00 79.94 93 THR A CA 1
ATOM 712 C C . THR A 1 93 ? -0.533 -7.712 12.123 1.00 79.94 93 THR A C 1
ATOM 714 O O . THR A 1 93 ? 0.180 -6.790 12.510 1.00 79.94 93 THR A O 1
ATOM 717 N N . GLY A 1 94 ? -1.160 -8.532 12.971 1.00 80.62 94 GLY A N 1
ATOM 718 C CA . GLY A 1 94 ? -1.214 -8.328 14.423 1.00 80.62 94 GLY A CA 1
ATOM 719 C C . GLY A 1 94 ? -2.063 -7.122 14.849 1.00 80.62 94 GLY A C 1
ATOM 720 O O . GLY A 1 94 ? -2.043 -6.739 16.022 1.00 80.62 94 GLY A O 1
ATOM 721 N N . LEU A 1 95 ? -2.776 -6.500 13.904 1.00 84.00 95 LEU A N 1
ATOM 722 C CA . LEU A 1 95 ? -3.656 -5.364 14.153 1.00 84.00 95 LEU A CA 1
ATOM 723 C C . LEU A 1 95 ? -5.052 -5.834 14.563 1.00 84.00 95 LEU A C 1
ATOM 725 O O . LEU A 1 95 ? -5.466 -6.950 14.263 1.00 84.00 95 LEU A O 1
ATOM 729 N N . ASN A 1 96 ? -5.816 -4.944 15.189 1.00 84.69 96 ASN A N 1
ATOM 730 C CA . ASN A 1 96 ? -7.238 -5.152 15.478 1.00 84.69 96 ASN A CA 1
ATOM 731 C C . ASN A 1 96 ? -8.176 -4.924 14.275 1.00 84.69 96 ASN A C 1
ATOM 733 O O . ASN A 1 96 ? -9.391 -5.007 14.434 1.00 84.69 96 ASN A O 1
ATOM 737 N N . TYR A 1 97 ? -7.645 -4.673 13.075 1.00 81.81 97 TYR A N 1
ATOM 738 C CA . TYR A 1 97 ? -8.418 -4.491 11.842 1.00 81.81 97 TYR A CA 1
ATOM 739 C C . TYR A 1 97 ? -7.822 -5.291 10.690 1.00 81.81 97 TYR A C 1
ATOM 741 O O . TYR A 1 97 ? -6.606 -5.485 10.611 1.00 81.81 97 TYR A O 1
ATOM 749 N N . ASP A 1 98 ? -8.694 -5.713 9.778 1.00 85.69 98 ASP A N 1
ATOM 750 C CA . ASP A 1 98 ? -8.272 -6.131 8.452 1.00 85.69 98 ASP A CA 1
ATOM 751 C C . ASP A 1 98 ? -7.958 -4.883 7.621 1.00 85.69 98 ASP A C 1
ATOM 753 O O . ASP A 1 98 ? -8.671 -3.878 7.678 1.00 85.69 98 ASP A O 1
ATOM 757 N N . ILE A 1 99 ? -6.911 -4.964 6.809 1.00 84.12 99 ILE A N 1
ATOM 758 C CA . ILE A 1 99 ? -6.574 -3.931 5.833 1.00 84.12 99 ILE A CA 1
ATOM 759 C C . ILE A 1 99 ? -7.022 -4.431 4.469 1.00 84.12 99 ILE A C 1
ATOM 761 O O . ILE A 1 99 ? -6.560 -5.480 4.014 1.00 84.12 99 ILE A O 1
ATOM 765 N N . LYS A 1 100 ? -7.900 -3.684 3.804 1.00 88.31 100 LYS A N 1
ATOM 766 C CA . LYS A 1 100 ? -8.282 -3.949 2.414 1.00 88.31 100 LYS A CA 1
ATOM 767 C C . LYS A 1 100 ? -7.899 -2.767 1.549 1.00 88.31 100 LYS A C 1
ATOM 769 O O . LYS A 1 100 ? -7.884 -1.633 2.018 1.00 88.31 100 LYS A O 1
ATOM 774 N N . GLY A 1 101 ? -7.591 -3.040 0.294 1.00 86.00 101 GLY A N 1
ATOM 775 C CA . GLY A 1 101 ? -7.331 -1.980 -0.656 1.00 86.00 101 GLY A CA 1
ATOM 776 C C . GLY A 1 101 ? -7.164 -2.483 -2.073 1.00 86.00 101 GLY A C 1
ATOM 777 O O . GLY A 1 101 ? -7.205 -3.686 -2.325 1.00 86.00 101 GLY A O 1
ATOM 778 N N . ALA A 1 102 ? -6.946 -1.542 -2.977 1.00 85.94 102 ALA A N 1
ATOM 779 C CA . ALA A 1 102 ? -6.653 -1.794 -4.375 1.00 85.94 102 ALA A CA 1
ATOM 780 C C . ALA A 1 102 ? -5.424 -0.982 -4.779 1.00 85.94 102 ALA A C 1
ATOM 782 O O . ALA A 1 102 ? -5.288 0.186 -4.408 1.00 85.94 102 ALA A O 1
ATOM 783 N N . ILE A 1 103 ? -4.509 -1.620 -5.505 1.00 84.00 103 ILE A N 1
ATOM 784 C CA . ILE A 1 103 ? -3.378 -0.947 -6.143 1.00 84.00 103 ILE A CA 1
ATOM 785 C C . ILE A 1 103 ? -3.775 -0.658 -7.578 1.00 84.00 103 ILE A C 1
ATOM 787 O O . ILE A 1 103 ? -4.228 -1.561 -8.277 1.00 84.00 103 ILE A O 1
ATOM 791 N N . HIS A 1 104 ? -3.561 0.577 -8.015 1.00 81.50 104 HIS A N 1
ATOM 792 C CA . HIS A 1 104 ? -3.821 1.003 -9.380 1.00 81.50 104 HIS A CA 1
ATOM 793 C C . HIS A 1 104 ? -2.535 1.504 -10.031 1.00 81.50 104 HIS A C 1
ATOM 795 O O . HIS A 1 104 ? -1.729 2.188 -9.403 1.00 81.50 104 HIS A O 1
ATOM 801 N N . THR A 1 105 ? -2.345 1.162 -11.305 1.00 79.19 105 THR A N 1
ATOM 802 C CA . THR A 1 105 ? -1.326 1.797 -12.145 1.00 79.19 105 THR A CA 1
ATOM 803 C C . THR A 1 105 ? -1.931 3.061 -12.737 1.00 79.19 105 THR A C 1
ATOM 805 O O . THR A 1 105 ? -2.819 2.977 -13.584 1.00 79.19 105 THR A O 1
ATOM 808 N N . ASP A 1 106 ? -1.458 4.220 -12.291 1.00 74.69 106 ASP A N 1
ATOM 809 C CA . ASP A 1 106 ? -1.971 5.516 -12.745 1.00 74.69 106 ASP A CA 1
ATOM 810 C C . ASP A 1 106 ? -1.392 5.888 -14.112 1.00 74.69 106 ASP A C 1
ATOM 812 O O . ASP A 1 106 ? -2.064 6.494 -14.950 1.00 74.69 106 ASP A O 1
ATOM 816 N N . ARG A 1 107 ? -0.128 5.515 -14.343 1.00 72.62 107 ARG A N 1
ATOM 817 C CA . ARG A 1 107 ? 0.606 5.830 -15.566 1.00 72.62 107 ARG A CA 1
ATOM 818 C C . ARG A 1 107 ? 1.597 4.728 -15.900 1.00 72.62 107 ARG A C 1
ATOM 820 O O . ARG A 1 107 ? 2.330 4.257 -15.032 1.00 72.62 107 ARG A O 1
ATOM 827 N N . GLU A 1 108 ? 1.634 4.362 -17.173 1.00 71.62 108 GLU A N 1
ATOM 828 C CA . GLU A 1 108 ? 2.652 3.496 -17.755 1.00 71.62 108 GLU A CA 1
ATOM 829 C C . GLU A 1 108 ? 3.279 4.245 -18.931 1.00 71.62 108 GLU A C 1
ATOM 831 O O . GLU A 1 108 ? 2.601 4.573 -19.906 1.00 71.62 108 GLU A O 1
ATOM 836 N N . GLU A 1 109 ? 4.565 4.562 -18.816 1.00 72.81 109 GLU A N 1
ATOM 837 C CA . GLU A 1 109 ? 5.338 5.192 -19.880 1.00 72.81 109 GLU A CA 1
ATOM 838 C C . GLU A 1 109 ? 6.400 4.234 -20.386 1.00 72.81 109 GLU A C 1
ATOM 840 O O . GLU A 1 109 ? 7.009 3.485 -19.620 1.00 72.81 109 GLU A O 1
ATOM 845 N N . VAL A 1 110 ? 6.621 4.274 -21.695 1.00 69.56 110 VAL A N 1
ATOM 846 C CA . VAL A 1 110 ? 7.647 3.475 -22.351 1.00 69.56 110 VAL A CA 1
ATOM 847 C C . VAL A 1 110 ? 8.561 4.414 -23.109 1.00 69.56 110 VAL A C 1
ATOM 849 O O . VAL A 1 110 ? 8.198 4.908 -24.180 1.00 69.56 110 VAL A O 1
ATOM 852 N N . ASP A 1 111 ? 9.760 4.608 -22.580 1.00 72.00 111 ASP A N 1
ATOM 853 C CA . ASP A 1 111 ? 10.799 5.367 -23.250 1.00 72.00 111 ASP A CA 1
ATOM 854 C C . ASP A 1 111 ? 11.617 4.445 -24.146 1.00 72.00 111 ASP A C 1
ATOM 856 O O . ASP A 1 111 ? 12.050 3.356 -23.765 1.00 72.00 111 ASP A O 1
ATOM 860 N N . ARG A 1 112 ? 11.796 4.871 -25.398 1.00 82.31 112 ARG A N 1
ATOM 861 C CA . ARG A 1 112 ? 12.559 4.128 -26.403 1.00 82.31 112 ARG A CA 1
ATOM 862 C C . ARG A 1 112 ? 13.668 5.005 -26.932 1.00 82.31 112 ARG A C 1
ATOM 864 O O . ARG A 1 112 ? 13.411 5.960 -27.667 1.00 82.31 112 ARG A O 1
ATOM 871 N N . TYR A 1 113 ? 14.900 4.646 -26.615 1.00 78.56 113 TYR A N 1
ATOM 872 C CA . TYR A 1 113 ? 16.066 5.358 -27.108 1.00 78.56 113 TYR A CA 1
ATOM 873 C C . TYR A 1 113 ? 17.159 4.390 -27.544 1.00 78.56 113 TYR A C 1
ATOM 875 O O . TYR A 1 113 ? 17.204 3.224 -27.165 1.00 78.56 113 TYR A O 1
ATOM 883 N N . TRP A 1 114 ? 18.025 4.872 -28.426 1.00 85.38 114 TRP A N 1
ATOM 884 C CA . TRP A 1 114 ? 19.171 4.105 -28.886 1.00 85.38 114 TRP A CA 1
ATOM 885 C C . TRP A 1 114 ? 20.367 4.415 -28.002 1.00 85.38 114 TRP A C 1
ATOM 887 O O . TRP A 1 114 ? 20.780 5.573 -27.952 1.00 85.38 114 TRP A O 1
ATOM 897 N N . ASP A 1 115 ? 20.959 3.387 -27.406 1.00 83.62 115 ASP A N 1
ATOM 898 C CA . ASP A 1 115 ? 22.193 3.502 -26.632 1.00 83.62 115 ASP A CA 1
ATOM 899 C C . ASP A 1 115 ? 23.331 2.687 -27.265 1.00 83.62 115 ASP 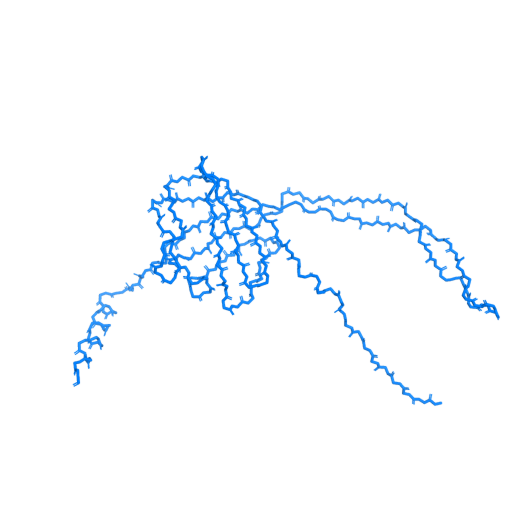A C 1
ATOM 901 O O . ASP A 1 115 ? 23.123 1.893 -28.189 1.00 83.62 115 ASP A O 1
ATOM 905 N N . TRP A 1 116 ? 24.557 2.925 -26.812 1.00 82.62 116 TRP A N 1
ATOM 906 C CA . TRP A 1 116 ? 25.758 2.226 -27.244 1.00 82.62 116 TRP A CA 1
ATOM 907 C C . TRP A 1 116 ? 26.203 1.224 -26.183 1.00 82.62 116 TRP A C 1
ATOM 909 O O . TRP A 1 116 ? 26.769 1.602 -25.161 1.00 82.62 116 TRP A O 1
ATOM 919 N N . GLU A 1 117 ? 26.047 -0.065 -26.470 1.00 79.12 117 GLU A N 1
ATOM 920 C CA . GLU A 1 117 ? 26.539 -1.127 -25.594 1.00 79.12 117 GLU A CA 1
ATOM 921 C C . GLU A 1 117 ? 27.909 -1.631 -26.066 1.00 79.12 117 GLU A C 1
ATOM 923 O O . GLU A 1 117 ? 28.189 -1.717 -27.270 1.00 79.12 117 GLU A O 1
ATOM 928 N N . SER A 1 118 ? 28.777 -1.961 -25.107 1.00 80.06 118 SER A N 1
ATOM 929 C CA . SER A 1 118 ? 30.064 -2.598 -25.392 1.00 80.06 118 SER A CA 1
ATOM 930 C C . SER A 1 118 ? 29.862 -4.093 -25.598 1.00 80.06 118 SER A C 1
ATOM 932 O O . SER A 1 118 ? 29.413 -4.791 -24.695 1.00 80.06 118 SER A O 1
ATOM 934 N N . CYS A 1 119 ? 30.237 -4.599 -26.765 1.00 74.31 119 CYS A N 1
ATOM 935 C CA . CYS A 1 119 ? 30.057 -6.002 -27.125 1.00 74.31 119 CYS A CA 1
ATOM 936 C C . CYS A 1 119 ? 31.402 -6.640 -27.506 1.00 74.31 119 CYS A C 1
ATOM 938 O O . CYS A 1 119 ? 32.203 -6.008 -28.203 1.00 74.31 119 CYS A O 1
ATOM 940 N N . PRO A 1 120 ? 31.689 -7.878 -27.073 1.00 72.12 120 PRO A N 1
ATOM 941 C CA . PRO A 1 120 ? 32.909 -8.569 -27.472 1.00 72.12 120 PRO A CA 1
ATOM 942 C C . PRO A 1 120 ? 32.845 -8.897 -28.971 1.00 72.12 120 PRO A C 1
ATOM 944 O O . PRO A 1 120 ? 31.908 -9.541 -29.435 1.00 72.12 120 PRO A O 1
ATOM 947 N N . ILE A 1 121 ? 33.831 -8.437 -29.743 1.00 72.44 121 ILE A N 1
ATOM 948 C CA . ILE A 1 121 ? 33.918 -8.690 -31.192 1.00 72.44 121 ILE A CA 1
ATOM 949 C C . ILE A 1 121 ? 34.576 -10.050 -31.455 1.00 72.44 121 ILE A C 1
ATOM 951 O O . ILE A 1 121 ? 34.155 -10.785 -32.343 1.00 72.44 121 ILE A O 1
ATOM 955 N N . SER A 1 122 ? 35.642 -10.368 -30.716 1.00 65.62 122 SER A N 1
ATOM 956 C CA . SER A 1 122 ? 36.396 -11.619 -30.849 1.00 65.62 122 SER A CA 1
ATOM 957 C C . SER A 1 122 ? 37.468 -11.721 -29.766 1.00 65.62 122 SER A C 1
ATOM 959 O O . SER A 1 122 ? 38.090 -10.705 -29.431 1.00 65.62 122 SER A O 1
ATOM 961 N N . ASP A 1 123 ? 37.797 -12.938 -29.345 1.00 66.50 123 ASP A N 1
ATOM 962 C CA . ASP A 1 123 ? 39.010 -13.195 -28.570 1.00 66.50 123 ASP A CA 1
ATOM 963 C C . ASP A 1 123 ? 40.220 -13.269 -29.507 1.00 66.50 123 ASP A C 1
ATOM 965 O O . ASP A 1 123 ? 40.317 -14.138 -30.374 1.00 66.50 123 ASP A O 1
ATOM 969 N N . GLY A 1 124 ? 41.134 -12.306 -29.369 1.00 66.56 124 GLY A N 1
ATOM 970 C CA . GLY A 1 124 ? 42.416 -12.311 -30.067 1.00 66.56 124 GLY A CA 1
ATOM 971 C C . GLY A 1 124 ? 43.537 -12.893 -29.197 1.00 66.56 124 GLY A C 1
ATOM 972 O O . GLY A 1 124 ? 43.357 -13.075 -27.993 1.00 66.56 124 GLY A O 1
ATOM 973 N N . PRO A 1 125 ? 44.747 -13.088 -29.753 1.00 70.88 125 PRO A N 1
ATOM 974 C CA . PRO A 1 125 ? 45.908 -13.586 -29.000 1.00 70.88 125 PRO A CA 1
ATOM 975 C C . PRO A 1 125 ? 46.367 -12.654 -27.860 1.00 70.88 125 PRO A C 1
ATOM 977 O O . PRO A 1 125 ? 47.228 -13.028 -27.071 1.00 70.88 125 PRO A O 1
ATOM 980 N N . TYR A 1 126 ? 45.788 -11.453 -27.765 1.00 75.44 126 TYR A N 1
ATOM 981 C CA . TYR A 1 126 ? 46.072 -10.435 -26.750 1.00 75.44 126 TYR A CA 1
ATOM 982 C C . TYR A 1 126 ? 44.863 -10.130 -25.842 1.00 75.44 126 TYR A C 1
ATOM 984 O O . TYR A 1 126 ? 44.868 -9.118 -25.147 1.00 75.44 126 TYR A O 1
ATOM 992 N N . GLY A 1 127 ? 43.828 -10.980 -25.853 1.00 71.44 127 GLY A N 1
ATOM 993 C CA . GLY A 1 127 ? 42.616 -10.827 -25.039 1.00 71.44 127 GLY A CA 1
ATOM 994 C C . GLY A 1 127 ? 41.370 -10.382 -25.823 1.00 71.44 127 GLY A C 1
ATOM 995 O O . GLY A 1 127 ? 41.429 -10.221 -27.051 1.00 71.44 127 GLY A O 1
ATOM 996 N N . PRO A 1 128 ? 40.229 -10.208 -25.126 1.00 73.75 128 PRO A N 1
ATOM 997 C CA . PRO A 1 128 ? 38.953 -9.859 -25.741 1.00 73.75 128 PRO A CA 1
ATOM 998 C C . PRO A 1 128 ? 39.011 -8.464 -26.365 1.00 73.75 128 PRO A C 1
ATOM 1000 O O . PRO A 1 128 ? 39.344 -7.473 -25.708 1.00 73.75 128 PRO A O 1
ATOM 1003 N N . ARG A 1 129 ? 38.670 -8.380 -27.653 1.00 73.06 129 ARG A N 1
ATOM 1004 C CA . ARG A 1 129 ? 38.465 -7.105 -28.347 1.00 73.06 129 ARG A CA 1
ATOM 1005 C C . ARG A 1 129 ? 37.027 -6.653 -28.156 1.00 73.06 129 ARG A C 1
ATOM 1007 O O . ARG A 1 129 ? 36.103 -7.409 -28.443 1.00 73.06 129 ARG A O 1
ATOM 1014 N N . TRP A 1 130 ? 36.852 -5.408 -27.734 1.00 78.69 130 TRP A N 1
ATOM 1015 C CA . TRP A 1 130 ? 35.543 -4.805 -27.499 1.00 78.69 130 TRP A CA 1
ATOM 1016 C C . TRP A 1 130 ? 35.164 -3.870 -28.644 1.00 78.69 130 TRP A C 1
ATOM 1018 O O . TRP A 1 130 ? 35.967 -3.052 -29.092 1.00 78.69 130 TRP A O 1
ATOM 1028 N N . GLY A 1 131 ? 33.935 -4.017 -29.120 1.00 81.38 131 GLY A N 1
ATOM 1029 C CA . GLY A 1 131 ? 33.275 -3.143 -30.079 1.00 81.38 131 GLY A CA 1
ATOM 1030 C C . GLY A 1 131 ? 32.154 -2.357 -29.430 1.00 81.38 131 GLY A C 1
ATOM 1031 O O . GLY A 1 131 ? 31.850 -2.549 -28.255 1.00 81.38 131 GLY A O 1
ATOM 1032 N N . ARG A 1 132 ? 31.521 -1.490 -30.219 1.00 81.88 132 ARG A N 1
ATOM 1033 C CA . ARG A 1 132 ? 30.275 -0.825 -29.835 1.00 81.88 132 ARG A CA 1
ATOM 1034 C C . ARG A 1 132 ? 29.185 -1.198 -30.820 1.00 81.88 132 ARG A C 1
ATOM 1036 O O . ARG A 1 132 ? 29.408 -1.129 -32.029 1.00 81.88 132 ARG A O 1
ATOM 1043 N N . GLN A 1 133 ? 28.014 -1.533 -30.303 1.00 79.06 133 GLN A N 1
ATOM 1044 C CA . GLN A 1 133 ? 26.806 -1.731 -31.096 1.00 79.06 133 GLN A CA 1
ATOM 1045 C C . GLN A 1 133 ? 25.709 -0.788 -30.608 1.00 79.06 133 GLN A C 1
ATOM 1047 O O . GLN A 1 133 ? 25.660 -0.457 -29.423 1.00 79.06 133 GLN A O 1
ATOM 1052 N N . ARG A 1 134 ? 24.838 -0.341 -31.521 1.00 80.75 134 ARG A N 1
ATOM 1053 C CA . ARG A 1 134 ? 23.624 0.380 -31.125 1.00 80.75 134 ARG A CA 1
ATOM 1054 C C . ARG A 1 134 ? 22.597 -0.634 -30.658 1.00 80.75 134 ARG A C 1
ATOM 1056 O O . ARG A 1 134 ? 22.227 -1.516 -31.430 1.00 80.75 134 ARG A O 1
ATOM 1063 N N . VAL A 1 135 ? 22.121 -0.471 -29.436 1.00 78.75 135 VAL A N 1
ATOM 1064 C CA . VAL A 1 135 ? 21.011 -1.243 -28.885 1.00 78.75 135 VAL A CA 1
ATOM 1065 C C . VAL A 1 135 ? 19.810 -0.327 -28.716 1.00 78.75 135 VAL A C 1
ATOM 1067 O O . VAL A 1 135 ? 19.953 0.845 -28.369 1.00 78.75 135 VAL A O 1
ATOM 1070 N N . LEU A 1 136 ? 18.624 -0.841 -29.025 1.00 73.75 136 LEU A N 1
ATOM 1071 C CA . LEU A 1 136 ? 17.384 -0.161 -28.682 1.00 73.75 136 LEU A CA 1
ATOM 1072 C C . LEU A 1 136 ? 17.099 -0.476 -27.215 1.00 73.75 136 LEU A C 1
ATOM 1074 O O . LEU A 1 136 ? 16.793 -1.621 -26.885 1.00 73.75 136 LEU A O 1
ATOM 1078 N N . VAL A 1 137 ? 17.217 0.528 -26.358 1.00 75.56 137 VAL A N 1
ATOM 1079 C CA . VAL A 1 137 ? 16.827 0.442 -24.954 1.00 75.56 137 VAL A CA 1
ATOM 1080 C C . VAL A 1 137 ? 15.345 0.788 -24.860 1.00 75.56 137 VAL A C 1
ATOM 1082 O O . VAL A 1 137 ? 14.875 1.746 -25.481 1.00 75.56 137 VAL A O 1
ATOM 1085 N N . VAL A 1 138 ? 14.606 -0.037 -24.122 1.00 76.31 138 VAL A N 1
ATOM 1086 C CA . VAL A 1 138 ? 13.191 0.170 -23.816 1.00 76.31 138 VAL A CA 1
ATOM 1087 C C . VAL A 1 138 ? 13.073 0.255 -22.299 1.00 76.31 138 VAL A C 1
ATOM 1089 O O . VAL A 1 138 ? 13.215 -0.761 -21.618 1.00 76.31 138 VAL A O 1
ATOM 1092 N N . GLU A 1 139 ? 12.863 1.459 -21.779 1.00 71.56 139 GLU A N 1
ATOM 1093 C CA . GLU A 1 139 ? 12.654 1.711 -20.353 1.00 71.56 139 GLU A CA 1
ATOM 1094 C C . GLU A 1 139 ? 11.157 1.799 -20.063 1.00 71.56 139 GLU A C 1
ATOM 1096 O O . GLU A 1 139 ? 10.413 2.453 -20.791 1.00 71.56 139 GLU A O 1
ATOM 1101 N N . TYR A 1 140 ? 10.713 1.109 -19.012 1.00 68.00 140 TYR A N 1
ATOM 1102 C CA . TYR A 1 140 ? 9.327 1.127 -18.552 1.00 68.00 140 TYR A CA 1
ATOM 1103 C C . TYR A 1 140 ? 9.256 1.914 -17.244 1.00 68.00 140 TYR A C 1
ATOM 1105 O O . TYR A 1 140 ? 9.898 1.540 -16.259 1.00 68.00 140 TYR A O 1
ATOM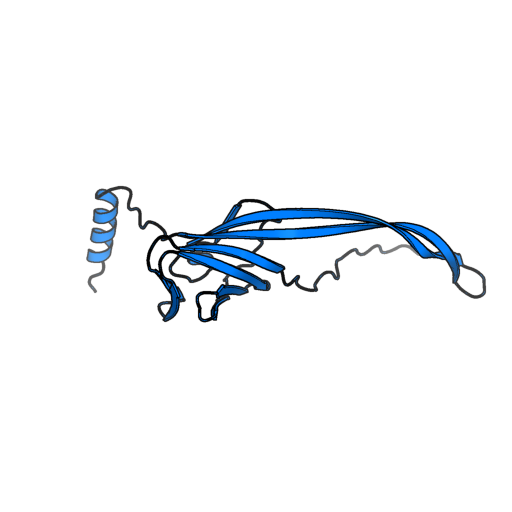 1113 N N . HIS A 1 141 ? 8.455 2.976 -17.221 1.00 70.69 141 HIS A N 1
ATOM 1114 C CA . HIS A 1 141 ? 8.169 3.769 -16.030 1.00 70.69 141 HIS A CA 1
ATOM 1115 C C . HIS A 1 141 ? 6.717 3.540 -15.616 1.00 70.69 141 HIS A C 1
ATOM 1117 O O . HIS A 1 141 ? 5.798 3.817 -16.382 1.00 70.69 141 HIS A O 1
ATOM 1123 N N . THR A 1 142 ? 6.496 3.034 -14.403 1.00 72.38 142 THR A N 1
ATOM 1124 C CA . THR A 1 142 ? 5.144 2.831 -13.861 1.00 72.38 142 THR A CA 1
ATOM 1125 C C . THR A 1 142 ? 4.942 3.660 -12.603 1.00 72.38 142 THR A C 1
ATOM 1127 O O . THR A 1 142 ? 5.655 3.452 -11.618 1.00 72.38 142 THR A O 1
ATOM 1130 N N . GLU A 1 143 ? 3.948 4.543 -12.609 1.00 75.38 143 GLU A N 1
ATOM 1131 C CA . GLU A 1 143 ? 3.460 5.237 -11.413 1.00 75.38 143 GLU A CA 1
ATOM 1132 C C . GLU A 1 143 ? 2.237 4.494 -10.864 1.00 75.38 143 GLU A C 1
ATOM 1134 O O . GLU A 1 143 ? 1.365 4.069 -11.627 1.00 75.38 143 GLU A O 1
ATOM 1139 N N . ARG A 1 144 ? 2.198 4.285 -9.542 1.00 79.75 144 ARG A N 1
ATOM 1140 C CA . ARG A 1 144 ? 1.155 3.496 -8.874 1.00 79.75 144 ARG A CA 1
ATOM 1141 C C . ARG A 1 144 ? 0.602 4.218 -7.651 1.00 79.75 144 ARG A C 1
ATOM 1143 O O . ARG A 1 144 ? 1.377 4.770 -6.859 1.00 79.75 144 ARG A O 1
ATOM 1150 N N . SER A 1 145 ? -0.704 4.092 -7.452 1.00 76.06 145 SER A N 1
ATOM 1151 C CA . SER A 1 145 ? -1.428 4.572 -6.279 1.00 76.06 145 SER A CA 1
ATOM 1152 C C . SER A 1 145 ? -2.131 3.434 -5.542 1.00 76.06 145 SER A C 1
ATOM 1154 O O . SER A 1 145 ? -2.227 2.305 -6.030 1.00 76.06 145 SER A O 1
ATOM 1156 N N . VAL A 1 146 ? -2.588 3.718 -4.322 1.00 81.06 146 VAL A N 1
ATOM 1157 C CA . VAL A 1 146 ? -3.322 2.759 -3.492 1.00 81.06 146 VAL A CA 1
ATOM 1158 C C . VAL A 1 146 ? -4.561 3.392 -2.856 1.00 81.06 146 VAL A C 1
ATOM 1160 O O . VAL A 1 146 ? -4.494 4.476 -2.283 1.00 81.06 146 VAL A O 1
ATOM 1163 N N . SER A 1 147 ? -5.702 2.716 -2.920 1.00 78.62 147 SER A N 1
ATOM 1164 C CA . SER A 1 147 ? -6.882 3.054 -2.116 1.00 78.62 147 SER A CA 1
ATOM 1165 C C . SER A 1 147 ? -7.035 2.026 -1.007 1.00 78.62 147 SER A C 1
ATOM 1167 O O . SER A 1 147 ? -6.955 0.830 -1.288 1.00 78.62 147 SER A O 1
ATOM 1169 N N . MET A 1 148 ? -7.241 2.459 0.234 1.00 82.94 148 MET A N 1
ATOM 1170 C CA . MET A 1 148 ? -7.316 1.563 1.389 1.00 82.94 148 MET A CA 1
ATOM 1171 C C . MET A 1 148 ? -8.500 1.868 2.295 1.00 82.94 148 MET A C 1
ATOM 1173 O O . MET A 1 148 ? -8.860 3.029 2.473 1.00 82.94 148 MET A O 1
ATOM 1177 N N . ASP A 1 149 ? -8.980 0.826 2.968 1.00 77.38 149 ASP A N 1
ATOM 1178 C CA . ASP A 1 149 ? -9.952 0.894 4.054 1.00 77.38 149 ASP A CA 1
ATOM 1179 C C . ASP A 1 149 ? -9.481 0.029 5.238 1.00 77.38 149 ASP A C 1
ATOM 1181 O O . ASP A 1 149 ? -8.988 -1.096 5.059 1.00 77.38 149 ASP A O 1
ATOM 1185 N N . PHE A 1 150 ? -9.684 0.525 6.462 1.00 76.00 150 PHE A N 1
ATOM 1186 C CA . PHE A 1 150 ? -9.672 -0.323 7.655 1.00 76.00 150 PHE A CA 1
ATOM 1187 C C . PHE A 1 150 ? -11.046 -0.955 7.817 1.00 76.00 150 PHE A C 1
ATOM 1189 O O . PHE A 1 150 ? -12.045 -0.264 8.002 1.00 76.00 150 PHE A O 1
ATOM 1196 N N . VAL A 1 151 ? -11.095 -2.282 7.760 1.00 75.62 151 VAL A N 1
ATOM 1197 C CA . VAL A 1 151 ? -12.342 -3.024 7.905 1.00 75.62 151 VAL A CA 1
ATOM 1198 C C . VAL A 1 151 ? -12.307 -3.726 9.247 1.00 75.62 151 VAL A C 1
ATOM 1200 O O . VAL A 1 151 ? -11.444 -4.571 9.500 1.00 75.62 151 VAL A O 1
ATOM 1203 N N . SER A 1 152 ? -13.241 -3.370 10.128 1.00 62.94 152 SER A N 1
ATOM 1204 C CA . SER A 1 152 ? -13.499 -4.182 11.310 1.00 62.94 152 SER A CA 1
ATOM 1205 C C . SER A 1 152 ? -13.889 -5.566 10.812 1.00 62.94 152 SER A C 1
ATOM 1207 O O . SER A 1 152 ? -14.839 -5.722 10.044 1.00 62.94 152 SER A O 1
ATOM 1209 N N . SER A 1 153 ? -13.108 -6.584 11.174 1.00 51.28 153 SER A N 1
ATOM 1210 C CA . SER A 1 153 ? -13.533 -7.955 10.923 1.00 51.28 153 SER A CA 1
ATOM 1211 C C . SER A 1 153 ? -14.868 -8.118 11.635 1.00 51.28 153 SER A C 1
ATOM 1213 O O . SER A 1 153 ? -14.905 -7.932 12.856 1.00 51.28 153 SER A O 1
ATOM 1215 N N . PRO A 1 154 ? -15.976 -8.403 10.927 1.00 44.53 154 PRO A N 1
ATOM 1216 C CA . PRO A 1 154 ? -17.186 -8.749 11.630 1.00 44.53 154 PRO A CA 1
ATOM 1217 C C . PRO A 1 154 ? -16.842 -9.995 12.440 1.00 44.53 154 PRO A C 1
ATOM 1219 O O . PRO A 1 154 ? -16.440 -11.019 11.887 1.00 44.53 154 PRO A O 1
ATOM 1222 N N . VAL A 1 155 ? -16.988 -9.918 13.759 1.00 41.28 155 VAL A N 1
ATOM 1223 C CA . VAL A 1 155 ? -17.255 -11.127 14.530 1.00 41.28 155 VAL A CA 1
ATOM 1224 C C . VAL A 1 155 ? -18.678 -11.520 14.141 1.00 41.28 155 VAL A C 1
ATOM 1226 O O . VAL A 1 155 ? -19.642 -11.163 14.811 1.00 41.28 155 VAL A O 1
ATOM 1229 N N . SER A 1 156 ? -18.832 -12.143 12.975 1.00 39.84 156 SER A N 1
ATOM 1230 C CA . SER A 1 156 ? -20.096 -12.723 12.551 1.00 39.84 156 SER A CA 1
ATOM 1231 C C . SER A 1 156 ? -20.145 -14.135 13.110 1.00 39.84 156 SER A C 1
ATOM 1233 O O . SER A 1 156 ? -19.564 -15.051 12.537 1.00 39.84 156 SER A O 1
ATOM 1235 N N . PHE A 1 157 ? -20.824 -14.296 14.241 1.00 42.62 157 PHE A N 1
ATOM 1236 C CA . PHE A 1 157 ? -21.487 -15.563 14.517 1.00 42.62 157 PHE A CA 1
ATOM 1237 C C . PHE A 1 157 ? -22.743 -15.565 13.651 1.00 42.62 157 PHE A C 1
ATOM 1239 O O . PHE A 1 157 ? -23.601 -14.693 13.805 1.00 42.62 157 PHE A O 1
ATOM 1246 N N . GLU A 1 158 ? -22.825 -16.485 12.694 1.00 48.84 158 GLU A N 1
ATOM 1247 C CA . GLU A 1 158 ? -23.923 -16.517 11.719 1.00 48.84 158 GLU A CA 1
ATOM 1248 C C . GLU A 1 158 ? -25.243 -16.986 12.359 1.00 48.84 158 GLU A C 1
ATOM 1250 O O . GLU A 1 158 ? -26.303 -16.915 11.738 1.00 48.84 158 GLU A O 1
ATOM 1255 N N . SER A 1 159 ? -25.223 -17.410 13.629 1.00 59.72 159 SER A N 1
ATOM 1256 C CA . SER A 1 159 ? -26.433 -17.758 14.371 1.00 59.72 159 SER A CA 1
ATOM 1257 C C . SER A 1 159 ? -26.291 -17.638 15.894 1.00 59.72 159 SER A C 1
ATOM 1259 O O . SER A 1 159 ? -25.217 -17.805 16.473 1.00 59.72 159 SER A O 1
ATOM 1261 N N . GLN A 1 160 ? -27.431 -17.445 16.570 1.00 52.81 160 GLN A N 1
ATOM 1262 C CA . GLN A 1 160 ? -27.561 -17.566 18.029 1.00 52.81 160 GLN A CA 1
ATOM 1263 C C . GLN A 1 160 ? -27.107 -18.956 18.538 1.00 52.81 160 GLN A C 1
ATOM 1265 O O . GLN A 1 160 ? -26.723 -19.097 19.699 1.00 52.81 160 GLN A O 1
ATOM 1270 N N . GLU A 1 161 ? -27.134 -19.989 17.687 1.00 56.16 161 GLU A N 1
ATOM 1271 C CA . GLU A 1 161 ? -26.649 -21.335 18.015 1.00 56.16 161 GLU A CA 1
ATOM 1272 C C . GLU A 1 161 ? -25.122 -21.403 18.128 1.00 56.16 161 GLU A C 1
ATOM 1274 O O . GLU A 1 161 ? -24.628 -22.072 19.037 1.00 56.16 161 GLU A O 1
ATOM 1279 N N . GLU A 1 162 ? -24.368 -20.671 17.300 1.00 51.50 162 GLU A N 1
ATOM 1280 C CA . GLU A 1 162 ? -22.907 -20.585 17.444 1.00 51.50 162 GLU A CA 1
ATOM 1281 C C . GLU A 1 162 ? -22.505 -19.851 18.726 1.00 51.50 162 GLU A C 1
ATOM 1283 O O . GLU A 1 162 ? -21.620 -20.320 19.444 1.00 51.50 162 GLU A O 1
ATOM 1288 N N . TRP A 1 163 ? -23.208 -18.768 19.081 1.00 54.09 163 TRP A N 1
ATOM 1289 C CA . TRP A 1 163 ? -22.982 -18.071 20.352 1.00 54.09 163 TRP A CA 1
ATOM 1290 C C . TRP A 1 163 ? -23.238 -18.992 21.553 1.00 54.09 163 TRP A C 1
ATOM 1292 O O . TRP A 1 163 ? -22.412 -19.103 22.459 1.00 54.09 163 TRP A O 1
ATOM 1302 N N . ASN A 1 164 ? -24.341 -19.744 21.520 1.00 55.59 164 ASN A N 1
ATOM 1303 C CA . ASN A 1 164 ? -24.674 -20.707 22.569 1.00 55.59 164 ASN A CA 1
ATOM 1304 C C . ASN A 1 164 ? -23.695 -21.897 22.624 1.00 55.59 164 ASN A C 1
ATOM 1306 O O . ASN A 1 164 ? -23.493 -22.469 23.696 1.00 55.59 164 ASN A O 1
ATOM 1310 N N . SER A 1 165 ? -23.081 -22.279 21.500 1.00 52.47 165 SER A N 1
ATOM 1311 C CA . SER A 1 165 ? -22.047 -23.322 21.437 1.00 52.47 165 SER A CA 1
ATOM 1312 C C . SER A 1 165 ? -20.736 -22.861 22.083 1.00 52.47 165 SER A C 1
ATOM 1314 O O . SER A 1 165 ? -20.179 -23.567 22.927 1.00 52.47 165 SER A O 1
ATOM 1316 N N . VAL A 1 166 ? -20.289 -21.640 21.768 1.00 52.50 166 VAL A N 1
ATOM 1317 C CA . VAL A 1 166 ? -19.091 -21.026 22.363 1.00 52.50 166 VAL A CA 1
ATOM 1318 C C . VAL A 1 166 ? -19.287 -20.785 23.861 1.00 52.50 166 VAL A C 1
ATOM 1320 O O . VAL A 1 166 ? -18.401 -21.101 24.652 1.00 52.50 166 VAL A O 1
ATOM 1323 N N . GLN A 1 167 ? -20.467 -20.323 24.278 1.00 45.16 167 GLN A N 1
ATOM 1324 C CA . GLN A 1 167 ? -20.759 -20.065 25.688 1.00 45.16 167 GLN A CA 1
ATOM 1325 C C . GLN A 1 167 ? -20.781 -21.356 26.527 1.00 45.16 167 GLN A C 1
ATOM 1327 O O . GLN A 1 167 ? -20.186 -21.393 27.600 1.00 45.16 167 GLN A O 1
ATOM 1332 N N . ARG A 1 168 ? -21.319 -22.465 25.992 1.00 46.78 168 ARG A N 1
ATOM 1333 C CA . ARG A 1 168 ? -21.218 -23.792 26.637 1.00 46.78 168 ARG A CA 1
ATOM 1334 C C . ARG A 1 168 ? -19.783 -2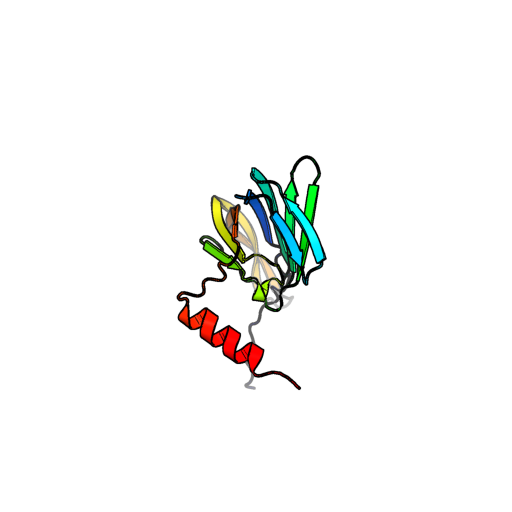4.320 26.725 1.00 46.78 168 ARG A C 1
ATOM 1336 O O . ARG A 1 168 ? -19.486 -25.094 27.628 1.00 46.78 168 ARG A O 1
ATOM 1343 N N . HIS A 1 169 ? -18.907 -23.939 25.796 1.00 44.28 169 HIS A N 1
ATOM 1344 C CA . HIS A 1 169 ? -17.492 -24.322 25.833 1.00 44.28 169 HIS A CA 1
ATOM 1345 C C . HIS A 1 169 ? -16.697 -23.517 26.871 1.00 44.28 169 HIS A C 1
ATOM 1347 O O . HIS A 1 169 ? -15.783 -24.053 27.490 1.00 44.28 169 HIS A O 1
ATOM 1353 N N . ILE A 1 170 ? -17.070 -22.254 27.097 1.00 43.69 170 ILE A N 1
ATOM 1354 C CA . ILE A 1 170 ? -16.463 -21.384 28.114 1.00 43.69 170 ILE A CA 1
ATOM 1355 C C . ILE A 1 170 ? -16.915 -21.796 29.525 1.00 43.69 170 ILE A C 1
ATOM 1357 O O . ILE A 1 170 ? -16.079 -21.910 30.418 1.00 43.69 170 ILE A O 1
ATOM 1361 N N . ASP A 1 171 ? -18.195 -22.135 29.710 1.00 41.72 171 ASP A N 1
ATOM 1362 C CA . ASP A 1 171 ? -18.721 -22.634 30.994 1.00 41.72 171 ASP A CA 1
ATOM 1363 C C . ASP A 1 171 ? -18.188 -24.040 31.361 1.00 41.72 171 ASP A C 1
ATOM 1365 O O . ASP A 1 171 ? -18.274 -24.466 32.513 1.00 41.72 171 ASP A O 1
ATOM 1369 N N . GLY A 1 172 ? -17.605 -24.761 30.393 1.00 41.25 172 GLY A N 1
ATOM 1370 C CA . GLY A 1 172 ? -16.965 -26.069 30.578 1.00 41.25 172 GLY A CA 1
ATOM 1371 C C . GLY A 1 172 ? -15.534 -26.023 31.133 1.00 41.25 172 GLY A C 1
ATOM 1372 O O . GLY A 1 172 ? -14.989 -27.075 31.459 1.00 41.25 172 GLY A O 1
ATOM 1373 N N . PHE A 1 173 ? -14.934 -24.836 31.275 1.00 43.28 173 PHE A N 1
ATOM 1374 C CA . PHE A 1 173 ? -13.647 -24.632 31.947 1.00 43.28 173 PHE A CA 1
ATOM 1375 C C . PHE A 1 173 ? -13.849 -23.928 33.298 1.00 43.28 173 PHE A C 1
ATOM 1377 O O . PHE A 1 173 ? -13.431 -22.792 33.511 1.00 43.28 173 PHE A O 1
ATOM 1384 N N . CYS A 1 174 ? -14.475 -24.633 34.239 1.00 31.67 174 CYS A N 1
ATOM 1385 C CA . CYS A 1 174 ? -14.290 -24.380 35.667 1.00 31.67 174 CYS A CA 1
ATOM 1386 C C . CYS A 1 174 ? -13.344 -25.458 36.224 1.00 31.67 174 CYS A C 1
ATOM 1388 O O . CYS A 1 174 ? -13.746 -26.614 36.262 1.00 31.67 174 CYS A O 1
ATOM 1390 N N . PHE A 1 175 ? -12.125 -25.033 36.596 1.00 41.38 175 PHE A N 1
ATOM 1391 C CA . PHE A 1 175 ? -11.058 -25.692 37.386 1.00 41.38 175 PHE A CA 1
ATOM 1392 C C . PHE A 1 175 ? -10.931 -27.225 37.379 1.00 41.38 175 PHE A C 1
ATOM 1394 O O . PHE A 1 175 ? -11.781 -27.911 37.986 1.00 41.38 175 PHE A O 1
#

Radius of gyration: 25.89 Å; chains: 1; bounding box: 74×52×69 Å